Protein AF-A0A1H2V490-F1 (afdb_monomer_lite)

Sequence (138 aa):
MKLYISTVAGAEPDPYDLGRIHLRDEAARLCSEDAKPKSDYLVYVELLNLFGAAMTARINSTKTSYTLPDGSRLACDGSKLTAKLKFQNVKLDLGLLELLIELKDVLQVSFNRLSNYSDKNDSLFLDLVDALEDSQNV

pLDDT: mean 78.99, std 14.43, range [39.25, 97.44]

Organism: NCBI:txid670155

Structure (mmCIF, N/CA/C/O backbone):
data_AF-A0A1H2V490-F1
#
_entry.id   AF-A0A1H2V490-F1
#
loop_
_atom_site.group_PDB
_atom_site.id
_atom_site.type_symbol
_atom_site.label_atom_id
_atom_site.label_alt_id
_atom_site.label_comp_id
_atom_site.label_asym_id
_atom_site.label_entity_id
_atom_site.label_seq_id
_atom_site.pdbx_PDB_ins_code
_atom_site.Cartn_x
_atom_site.Cartn_y
_atom_site.Cartn_z
_atom_site.occupancy
_atom_site.B_iso_or_equiv
_atom_site.auth_seq_id
_atom_site.auth_comp_id
_atom_site.auth_asym_id
_atom_site.auth_atom_id
_atom_site.pdbx_PDB_model_num
ATOM 1 N N . MET A 1 1 ? 1.272 -11.011 8.625 1.00 67.69 1 MET A N 1
ATOM 2 C CA . MET A 1 1 ? 0.816 -10.644 7.263 1.00 67.69 1 MET A CA 1
ATOM 3 C C . MET A 1 1 ? 2.026 -10.174 6.493 1.00 67.69 1 MET A C 1
ATOM 5 O O . MET A 1 1 ? 2.925 -9.666 7.143 1.00 67.69 1 MET A O 1
ATOM 9 N N . LYS A 1 2 ? 2.054 -10.314 5.163 1.00 69.69 2 LYS A N 1
ATOM 10 C CA . LYS A 1 2 ? 3.083 -9.638 4.373 1.00 69.69 2 LYS A CA 1
ATOM 11 C C . LYS A 1 2 ? 2.508 -9.034 3.098 1.00 69.69 2 LYS A C 1
ATOM 13 O O . LYS A 1 2 ? 1.870 -9.740 2.309 1.00 69.69 2 LYS A O 1
ATOM 18 N N . LEU A 1 3 ? 2.734 -7.738 2.901 1.00 71.38 3 LEU A N 1
ATOM 19 C CA . LEU A 1 3 ? 2.540 -7.106 1.597 1.00 71.38 3 LEU A CA 1
ATOM 20 C C . LEU A 1 3 ? 3.828 -7.321 0.797 1.00 71.38 3 LEU A C 1
ATOM 22 O O . LEU A 1 3 ? 4.926 -7.224 1.342 1.00 71.38 3 LEU A O 1
ATOM 26 N N . TYR A 1 4 ? 3.727 -7.699 -0.472 1.00 72.25 4 TYR A N 1
ATOM 27 C CA . TYR A 1 4 ? 4.918 -7.899 -1.294 1.00 72.25 4 TYR A CA 1
ATOM 28 C C . TYR A 1 4 ? 4.628 -7.630 -2.762 1.00 72.25 4 TYR A C 1
ATOM 30 O O . TYR A 1 4 ? 3.480 -7.572 -3.199 1.00 72.25 4 TYR A O 1
ATOM 38 N N . ILE A 1 5 ? 5.705 -7.478 -3.521 1.00 65.19 5 ILE A N 1
ATOM 39 C CA . ILE A 1 5 ? 5.661 -7.282 -4.963 1.00 65.19 5 ILE A CA 1
ATOM 40 C C . ILE A 1 5 ? 6.229 -8.531 -5.610 1.00 65.19 5 ILE A C 1
ATOM 42 O O . ILE A 1 5 ? 7.287 -9.017 -5.198 1.00 65.19 5 ILE A O 1
ATOM 46 N N . SER A 1 6 ? 5.519 -9.065 -6.596 1.00 62.06 6 SER A N 1
ATOM 47 C CA . SER A 1 6 ? 6.021 -10.154 -7.430 1.00 62.06 6 SER A CA 1
ATOM 48 C C . SER A 1 6 ? 6.345 -9.614 -8.819 1.00 62.06 6 SER A C 1
ATOM 50 O O . SER A 1 6 ? 5.714 -8.666 -9.265 1.00 62.06 6 SER A O 1
ATOM 52 N N . THR A 1 7 ? 7.352 -10.178 -9.477 1.00 53.41 7 THR A N 1
ATOM 53 C CA . THR A 1 7 ? 7.607 -10.005 -10.916 1.00 53.41 7 THR A CA 1
ATOM 54 C C . THR A 1 7 ? 6.932 -11.168 -11.638 1.00 53.41 7 THR A C 1
ATOM 56 O O . THR A 1 7 ? 6.938 -12.280 -11.100 1.00 53.41 7 THR A O 1
ATOM 59 N N . VAL A 1 8 ? 6.356 -10.967 -12.826 1.00 52.47 8 VAL A N 1
ATOM 60 C CA . VAL A 1 8 ? 5.703 -12.071 -13.549 1.00 52.47 8 VAL A CA 1
ATOM 61 C C . VAL A 1 8 ? 6.727 -13.176 -13.821 1.00 52.47 8 VAL A C 1
ATOM 63 O O . VAL A 1 8 ? 7.792 -12.938 -14.383 1.00 52.47 8 VAL A O 1
ATOM 66 N N . ALA A 1 9 ? 6.420 -14.404 -13.405 1.00 43.00 9 ALA A N 1
ATOM 67 C CA . ALA A 1 9 ? 7.244 -15.562 -13.716 1.00 43.00 9 ALA A CA 1
ATOM 68 C C . ALA A 1 9 ? 6.974 -16.012 -15.163 1.00 43.00 9 ALA A C 1
ATOM 70 O O . ALA A 1 9 ? 5.894 -16.527 -15.446 1.00 43.00 9 ALA A O 1
ATOM 71 N N . GLY A 1 10 ? 7.953 -15.862 -16.066 1.00 40.75 10 GLY A N 1
ATOM 72 C CA . GLY A 1 10 ? 8.032 -16.711 -17.267 1.00 40.75 10 GLY A CA 1
ATOM 73 C C . GLY A 1 10 ? 8.194 -16.058 -18.645 1.00 40.75 10 GLY A C 1
ATOM 74 O O . GLY A 1 10 ? 8.254 -16.801 -19.619 1.00 40.75 10 GLY A O 1
ATOM 75 N N . ALA A 1 11 ? 8.308 -14.738 -18.771 1.00 42.19 11 ALA A N 1
ATOM 76 C CA . ALA A 1 11 ? 8.816 -14.097 -19.992 1.00 42.19 11 ALA A CA 1
ATOM 77 C C . ALA A 1 11 ? 10.152 -13.421 -19.663 1.00 42.19 11 ALA A C 1
ATOM 79 O O . ALA A 1 11 ? 10.385 -13.124 -18.491 1.00 42.19 11 ALA A O 1
ATOM 80 N N . GLU A 1 12 ? 11.045 -13.253 -20.647 1.00 40.47 12 GLU A N 1
ATOM 81 C CA . GLU A 1 12 ? 12.313 -12.533 -20.445 1.00 40.47 12 GLU A CA 1
ATOM 82 C C . GLU A 1 12 ? 12.057 -11.266 -19.614 1.00 40.47 12 GLU A C 1
ATOM 84 O O . GLU A 1 12 ? 11.098 -10.553 -19.919 1.00 40.47 12 GLU A O 1
ATOM 89 N N . PRO A 1 13 ? 12.820 -11.033 -18.528 1.00 45.34 13 PRO A N 1
ATOM 90 C CA . PRO A 1 13 ? 12.543 -9.935 -17.620 1.00 45.34 13 PRO A CA 1
ATOM 91 C C . PRO A 1 13 ? 12.663 -8.630 -18.400 1.00 45.34 13 PRO A C 1
ATOM 93 O O . PRO A 1 13 ? 13.767 -8.215 -18.753 1.00 45.34 13 PRO A O 1
ATOM 96 N N . ASP A 1 14 ? 11.522 -8.002 -18.675 1.00 47.41 14 ASP A N 1
ATOM 97 C CA . ASP A 1 14 ? 11.497 -6.585 -18.988 1.00 47.41 14 ASP A CA 1
ATOM 98 C C . ASP A 1 14 ? 12.139 -5.884 -17.777 1.00 47.41 14 ASP A C 1
ATOM 100 O O . ASP A 1 14 ? 11.696 -6.111 -16.643 1.00 47.41 14 ASP A O 1
ATOM 104 N N . PRO A 1 15 ? 13.225 -5.112 -17.964 1.00 50.41 15 PRO A N 1
ATOM 105 C CA . PRO A 1 15 ? 13.903 -4.439 -16.862 1.00 50.41 15 PRO A CA 1
ATOM 106 C C . PRO A 1 15 ? 12.992 -3.460 -16.101 1.00 50.41 15 PRO A C 1
ATOM 108 O O . PRO A 1 15 ? 13.386 -3.006 -15.033 1.00 50.41 15 PRO A O 1
ATOM 111 N N . TYR A 1 16 ? 11.780 -3.181 -16.598 1.00 48.78 16 TYR A N 1
ATOM 112 C CA . TYR A 1 16 ? 10.812 -2.256 -16.008 1.00 48.78 16 TYR A CA 1
ATOM 113 C C . TYR A 1 16 ? 9.505 -2.911 -15.492 1.00 48.78 16 TYR A C 1
ATOM 115 O O . TYR A 1 16 ? 8.478 -2.218 -15.457 1.00 48.78 16 TYR A O 1
ATOM 123 N N . ASP A 1 17 ? 9.493 -4.209 -15.127 1.00 55.12 17 ASP A N 1
ATOM 124 C CA . ASP A 1 17 ? 8.282 -4.913 -14.633 1.00 55.12 17 ASP A CA 1
ATOM 125 C C . ASP A 1 17 ? 8.312 -5.345 -13.136 1.00 55.12 17 ASP A C 1
ATOM 127 O O . ASP A 1 17 ? 8.684 -6.466 -12.775 1.00 55.12 17 ASP A O 1
ATOM 131 N N . LEU A 1 18 ? 7.809 -4.497 -12.231 1.00 59.72 18 LEU A N 1
ATOM 132 C CA . LEU A 1 18 ? 7.371 -4.774 -10.868 1.00 59.72 18 LEU A CA 1
ATOM 133 C C . LEU A 1 18 ? 6.033 -5.458 -11.073 1.00 59.72 18 LEU A C 1
ATOM 135 O O . LEU A 1 18 ? 4.968 -4.856 -11.006 1.00 59.72 18 LEU A O 1
ATOM 139 N N . GLY A 1 19 ? 6.125 -6.741 -11.380 1.00 63.19 19 GLY A N 1
ATOM 140 C CA . GLY A 1 19 ? 5.045 -7.515 -11.967 1.00 63.19 19 GLY A CA 1
ATOM 141 C C . GLY A 1 19 ? 3.662 -7.424 -11.329 1.00 63.19 19 GLY A C 1
ATOM 142 O O . GLY A 1 19 ? 2.737 -7.706 -12.077 1.00 63.19 19 GLY A O 1
ATOM 143 N N . ARG A 1 20 ? 3.479 -7.064 -10.041 1.00 73.31 20 ARG A N 1
ATOM 144 C CA . ARG A 1 20 ? 2.187 -6.797 -9.350 1.00 73.31 20 ARG A CA 1
ATOM 145 C C . ARG A 1 20 ? 2.372 -6.485 -7.854 1.00 73.31 20 ARG A C 1
ATOM 147 O O . ARG A 1 20 ? 3.252 -7.053 -7.206 1.00 73.31 20 ARG A O 1
ATOM 154 N N . ILE A 1 21 ? 1.443 -5.723 -7.261 1.00 76.56 21 ILE A N 1
ATOM 155 C CA . ILE A 1 21 ? 1.246 -5.671 -5.797 1.00 76.56 21 ILE A CA 1
ATOM 156 C C . ILE A 1 21 ? 0.398 -6.871 -5.371 1.00 76.56 21 ILE A C 1
ATOM 158 O O . ILE A 1 21 ? -0.723 -7.035 -5.853 1.00 76.56 21 ILE A O 1
ATOM 162 N N . HIS A 1 22 ? 0.896 -7.668 -4.427 1.00 79.25 22 HIS A N 1
ATOM 163 C CA . HIS A 1 22 ? 0.143 -8.766 -3.834 1.00 79.25 22 HIS A CA 1
ATOM 164 C C . HIS A 1 22 ? -0.017 -8.607 -2.328 1.00 79.25 22 HIS A C 1
ATOM 166 O O . HIS A 1 22 ? 0.878 -8.160 -1.604 1.00 79.25 22 HIS A O 1
ATOM 172 N N . LEU A 1 23 ? -1.166 -9.072 -1.850 1.00 79.56 23 LEU A N 1
ATOM 173 C CA . LEU A 1 23 ? -1.440 -9.254 -0.439 1.00 79.56 23 LEU A CA 1
ATOM 174 C C . LEU A 1 23 ? -1.360 -10.739 -0.101 1.00 79.56 23 LEU A C 1
ATOM 176 O O . LEU A 1 23 ? -2.105 -11.539 -0.671 1.00 79.56 23 LEU A O 1
ATOM 180 N N . ARG A 1 24 ? -0.504 -11.107 0.855 1.00 78.81 24 ARG A N 1
ATOM 181 C CA . ARG A 1 24 ? -0.456 -12.471 1.386 1.00 78.81 24 ARG A CA 1
ATOM 182 C C . ARG A 1 24 ? -0.840 -12.515 2.849 1.00 78.81 24 ARG A C 1
ATOM 184 O O . ARG A 1 24 ? -0.241 -11.873 3.717 1.00 78.81 24 ARG A O 1
ATOM 191 N N . ASP A 1 25 ? -1.834 -13.352 3.100 1.00 79.31 25 ASP A N 1
ATOM 192 C CA . ASP A 1 25 ? -2.201 -13.799 4.427 1.00 79.31 25 ASP A CA 1
ATOM 193 C C . ASP A 1 25 ? -1.515 -15.141 4.689 1.00 79.31 25 ASP A C 1
ATOM 195 O O . ASP A 1 25 ? -1.937 -16.194 4.207 1.00 79.31 25 ASP A O 1
ATOM 199 N N . GLU A 1 26 ? -0.417 -15.103 5.439 1.00 75.69 26 GLU A N 1
ATOM 200 C CA . GLU A 1 26 ? 0.333 -16.305 5.802 1.00 75.69 26 GLU A CA 1
ATOM 201 C C . GLU A 1 26 ? -0.460 -17.240 6.722 1.00 75.69 26 GLU A C 1
ATOM 203 O O . GLU A 1 26 ? -0.308 -18.458 6.612 1.00 75.69 26 GLU A O 1
ATOM 208 N N . ALA A 1 27 ? -1.334 -16.699 7.579 1.00 76.31 27 ALA A N 1
ATOM 209 C CA . ALA A 1 27 ? -2.128 -17.494 8.510 1.00 76.31 27 ALA A CA 1
ATOM 210 C C . ALA A 1 27 ? -3.199 -18.298 7.763 1.00 76.31 27 ALA A C 1
ATOM 212 O O . ALA A 1 27 ? -3.356 -19.496 8.003 1.00 76.31 27 ALA A O 1
ATOM 213 N N . ALA A 1 28 ? -3.878 -17.662 6.804 1.00 75.38 28 ALA A N 1
ATOM 214 C CA . ALA A 1 28 ? -4.869 -18.322 5.956 1.00 75.38 28 ALA A CA 1
ATOM 215 C C . ALA A 1 28 ? -4.261 -19.050 4.742 1.00 75.38 28 ALA A C 1
ATOM 217 O O . ALA A 1 28 ? -4.983 -19.734 4.018 1.00 75.38 28 ALA A O 1
ATOM 218 N N . ARG A 1 29 ? -2.947 -18.913 4.506 1.00 78.62 29 ARG A N 1
ATOM 219 C CA . ARG A 1 29 ? -2.250 -19.371 3.287 1.00 78.62 29 ARG A CA 1
ATOM 220 C C . ARG A 1 29 ? -2.907 -18.850 2.001 1.00 78.62 29 ARG A C 1
ATOM 222 O O . ARG A 1 29 ? -2.942 -19.550 0.992 1.00 78.62 29 ARG A O 1
ATOM 229 N N . LEU A 1 30 ? -3.415 -17.620 2.044 1.00 80.00 30 LEU A N 1
ATOM 230 C CA . LEU A 1 30 ? -4.062 -16.959 0.914 1.00 80.00 30 LEU A CA 1
ATOM 231 C C . LEU A 1 30 ? -3.129 -15.924 0.286 1.00 80.00 30 LEU A C 1
ATOM 233 O O . LEU A 1 30 ? -2.349 -15.260 0.970 1.00 80.00 30 LEU A O 1
ATOM 237 N N . CYS A 1 31 ? -3.251 -15.767 -1.026 1.00 81.12 31 CYS A N 1
ATOM 238 C CA . CYS A 1 31 ? -2.607 -14.715 -1.796 1.00 81.12 31 CYS A CA 1
ATOM 239 C C . CYS A 1 31 ? -3.657 -14.039 -2.671 1.00 81.12 31 CYS A C 1
ATOM 241 O O . CYS A 1 31 ? -4.540 -14.719 -3.206 1.00 81.12 31 CYS A O 1
ATOM 243 N N . SER A 1 32 ? -3.558 -12.719 -2.815 1.00 79.50 32 SER A N 1
ATOM 244 C CA . SER A 1 32 ? -4.377 -11.999 -3.776 1.00 79.50 32 SER A CA 1
ATOM 245 C C . SER A 1 32 ? -4.109 -12.517 -5.185 1.00 79.50 32 SER A C 1
ATOM 247 O O . SER A 1 32 ? -2.950 -12.749 -5.548 1.00 79.50 32 SER A O 1
ATOM 249 N N . GLU A 1 33 ? -5.182 -12.695 -5.948 1.00 73.81 33 GLU A N 1
ATOM 250 C CA . GLU A 1 33 ? -5.140 -13.076 -7.356 1.00 73.81 33 GLU A CA 1
ATOM 251 C C . GLU A 1 33 ? -4.233 -12.156 -8.181 1.00 73.81 33 GLU A C 1
ATOM 253 O O . GLU A 1 33 ? -3.923 -11.018 -7.814 1.00 73.81 33 GLU A O 1
ATOM 258 N N . ASP A 1 34 ? -3.790 -12.702 -9.306 1.00 65.38 34 ASP A N 1
ATOM 259 C CA . ASP A 1 34 ? -2.908 -12.047 -10.252 1.00 65.38 34 ASP A CA 1
ATOM 260 C C . ASP A 1 34 ? -3.604 -10.849 -10.914 1.00 65.38 34 ASP A C 1
ATOM 262 O O . ASP A 1 34 ? -4.443 -11.002 -11.804 1.00 65.38 34 ASP A O 1
ATOM 266 N N . ALA A 1 35 ? -3.231 -9.633 -10.504 1.00 65.12 35 ALA A N 1
ATOM 267 C CA . ALA A 1 35 ? -3.578 -8.432 -11.258 1.00 65.12 35 ALA A CA 1
ATOM 268 C C . ALA A 1 35 ? -2.825 -8.416 -12.603 1.00 65.12 35 ALA A C 1
ATOM 270 O O . ALA A 1 35 ? -1.884 -9.172 -12.811 1.00 65.12 35 ALA A O 1
ATOM 271 N N . LYS A 1 36 ? -3.223 -7.570 -13.558 1.00 66.81 36 LYS A N 1
ATOM 272 C CA . LYS A 1 36 ? -2.435 -7.411 -14.796 1.00 66.81 36 LYS A CA 1
ATOM 273 C C . LYS A 1 36 ? -1.036 -6.859 -14.458 1.00 66.81 36 LYS A C 1
ATOM 275 O O . LYS A 1 36 ? -0.956 -6.049 -13.533 1.00 66.81 36 LYS A O 1
ATOM 280 N N . PRO A 1 37 ? 0.030 -7.258 -15.185 1.00 68.00 37 PRO A N 1
ATOM 281 C CA . PRO A 1 37 ? 1.342 -6.644 -15.008 1.00 68.00 37 PRO A CA 1
ATOM 282 C C . PRO A 1 37 ? 1.266 -5.139 -15.280 1.00 68.00 37 PRO A C 1
ATOM 284 O O . PRO A 1 37 ? 0.435 -4.691 -16.080 1.00 68.00 37 PRO A O 1
ATOM 287 N N . LYS A 1 38 ? 2.100 -4.371 -14.581 1.00 70.75 38 LYS A N 1
ATOM 288 C CA . LYS A 1 38 ? 2.156 -2.907 -14.644 1.00 70.75 38 LYS A CA 1
ATOM 289 C C . LYS A 1 38 ? 3.619 -2.486 -14.645 1.00 70.75 38 LYS A C 1
ATOM 291 O O . LYS A 1 38 ? 4.440 -3.163 -14.044 1.00 70.75 38 LYS A O 1
ATOM 296 N N . SER A 1 39 ? 3.913 -1.334 -15.242 1.00 73.62 39 SER A N 1
ATOM 297 C CA . SER A 1 39 ? 5.255 -0.763 -15.140 1.00 73.62 39 SER A CA 1
ATOM 298 C C . SER A 1 39 ? 5.635 -0.474 -13.684 1.00 73.62 39 SER A C 1
ATOM 300 O O . SER A 1 39 ? 4.774 -0.126 -12.863 1.00 73.62 39 SER A O 1
ATOM 302 N N . ASP A 1 40 ? 6.934 -0.545 -13.391 1.00 73.94 40 ASP A N 1
ATOM 303 C CA . ASP A 1 40 ? 7.507 -0.264 -12.068 1.00 73.94 40 ASP A CA 1
ATOM 304 C C . ASP A 1 40 ? 6.998 1.041 -11.463 1.00 73.94 40 ASP A C 1
ATOM 306 O O . ASP A 1 40 ? 6.598 1.100 -10.299 1.00 73.94 40 ASP A O 1
ATOM 310 N N . TYR A 1 41 ? 6.965 2.091 -12.281 1.00 75.94 41 TYR A N 1
ATOM 311 C CA . TYR A 1 41 ? 6.507 3.413 -11.871 1.00 75.94 41 TYR A CA 1
ATOM 312 C C . TYR A 1 41 ? 5.072 3.405 -11.372 1.00 75.94 41 TYR A C 1
ATOM 314 O O . TYR A 1 41 ? 4.774 4.004 -10.340 1.00 75.94 41 TYR A O 1
ATOM 322 N N . LEU A 1 42 ? 4.174 2.716 -12.079 1.00 78.94 42 LEU A N 1
ATOM 323 C CA . LEU A 1 42 ? 2.772 2.656 -11.681 1.00 78.94 42 LEU A CA 1
ATOM 324 C C . LEU A 1 42 ? 2.620 1.914 -10.355 1.00 78.94 42 LEU A C 1
ATOM 326 O O . LEU A 1 42 ? 1.879 2.373 -9.489 1.00 78.94 42 LEU A O 1
ATOM 330 N N . VAL A 1 43 ? 3.357 0.818 -10.163 1.00 81.62 43 VAL A N 1
ATOM 331 C CA . VAL A 1 43 ? 3.366 0.089 -8.887 1.00 81.62 43 VAL A CA 1
ATOM 332 C C . VAL A 1 43 ? 3.908 0.956 -7.755 1.00 81.62 43 VAL A C 1
ATOM 334 O O . VAL A 1 43 ? 3.306 1.003 -6.681 1.00 81.62 43 VAL A O 1
ATOM 337 N N . TYR A 1 44 ? 4.995 1.688 -7.991 1.00 83.56 44 TYR A N 1
ATOM 338 C CA . TYR A 1 44 ? 5.563 2.591 -6.996 1.00 83.56 44 TYR A CA 1
ATOM 339 C C . TYR A 1 44 ? 4.596 3.714 -6.608 1.00 83.56 44 TYR A C 1
ATOM 341 O O . TYR A 1 44 ? 4.352 3.936 -5.423 1.00 83.56 44 TYR A O 1
ATOM 349 N N . VAL A 1 45 ? 3.989 4.385 -7.591 1.00 84.31 45 VAL A N 1
ATOM 350 C CA . VAL A 1 45 ? 3.004 5.453 -7.361 1.00 84.31 45 VAL A CA 1
ATOM 351 C C . VAL A 1 45 ? 1.783 4.921 -6.608 1.00 84.31 45 VAL A C 1
ATOM 353 O O . VAL A 1 45 ? 1.281 5.568 -5.689 1.00 84.31 45 VAL A O 1
ATOM 356 N N . GLU A 1 46 ? 1.304 3.726 -6.949 1.00 87.31 46 GLU A N 1
ATOM 357 C CA . GLU A 1 46 ? 0.209 3.066 -6.237 1.00 87.31 46 GLU A CA 1
ATOM 358 C C . GLU A 1 46 ? 0.557 2.784 -4.767 1.00 87.31 46 GLU A C 1
ATOM 360 O O . GLU A 1 46 ? -0.242 3.095 -3.878 1.00 87.31 46 GLU A O 1
ATOM 365 N N . LEU A 1 47 ? 1.758 2.270 -4.486 1.00 88.62 47 LEU A N 1
ATOM 366 C CA . LEU A 1 47 ? 2.247 2.062 -3.118 1.00 88.62 47 LEU A CA 1
ATOM 367 C C . LEU A 1 47 ? 2.394 3.378 -2.354 1.00 88.62 47 LEU A C 1
ATOM 369 O O . LEU A 1 47 ? 2.020 3.451 -1.181 1.00 88.62 47 LEU A O 1
ATOM 373 N N . LEU A 1 48 ? 2.883 4.426 -3.019 1.00 88.75 48 LEU A N 1
ATOM 374 C CA . LEU A 1 48 ? 3.056 5.746 -2.422 1.00 88.75 48 LEU A CA 1
ATOM 375 C C . LEU A 1 48 ? 1.700 6.344 -2.038 1.00 88.75 48 LEU A C 1
ATOM 377 O O . LEU A 1 48 ? 1.545 6.872 -0.939 1.00 88.75 48 LEU A O 1
ATOM 381 N N . ASN A 1 49 ? 0.686 6.179 -2.890 1.00 90.12 49 ASN A N 1
ATOM 382 C CA . ASN A 1 49 ? -0.679 6.610 -2.600 1.00 90.12 49 ASN A CA 1
ATOM 383 C C . ASN A 1 49 ? -1.308 5.832 -1.434 1.00 90.12 49 ASN A C 1
ATOM 385 O O . ASN A 1 49 ? -1.953 6.430 -0.567 1.00 90.12 49 ASN A O 1
ATOM 389 N N . LEU A 1 50 ? -1.104 4.510 -1.372 1.00 92.06 50 LEU A N 1
ATOM 390 C CA . LEU A 1 50 ? -1.543 3.696 -0.233 1.00 92.06 50 LEU A CA 1
ATOM 391 C C . LEU A 1 50 ? -0.885 4.167 1.071 1.00 92.06 50 LEU A C 1
ATOM 393 O O . LEU A 1 50 ? -1.572 4.353 2.082 1.00 92.06 50 LEU A O 1
ATOM 397 N N . PHE A 1 51 ? 0.427 4.406 1.042 1.00 92.81 51 PHE A N 1
ATOM 398 C CA . PHE A 1 51 ? 1.183 4.900 2.189 1.00 92.81 51 PHE A CA 1
ATOM 399 C C . PHE A 1 51 ? 0.730 6.301 2.610 1.00 92.81 51 PHE A C 1
ATOM 401 O O . PHE A 1 51 ? 0.442 6.522 3.786 1.00 92.81 51 PHE A O 1
ATOM 408 N N . GLY A 1 52 ? 0.563 7.223 1.659 1.00 90.69 52 GLY A N 1
ATOM 409 C CA . GLY A 1 52 ? 0.070 8.579 1.901 1.00 90.69 52 GLY A CA 1
ATOM 410 C C . GLY A 1 52 ? -1.327 8.599 2.526 1.00 90.69 52 GLY A C 1
ATOM 411 O O . GLY A 1 52 ? -1.572 9.340 3.482 1.00 90.69 52 GLY A O 1
ATOM 412 N N . ALA A 1 53 ? -2.234 7.730 2.068 1.00 92.81 53 ALA A N 1
ATOM 413 C CA . ALA A 1 53 ? -3.566 7.588 2.654 1.00 92.81 53 ALA A CA 1
ATOM 414 C C . ALA A 1 53 ? -3.513 7.061 4.100 1.00 92.81 53 ALA A C 1
ATOM 416 O O . ALA A 1 53 ? -4.234 7.571 4.967 1.00 92.81 53 ALA A O 1
ATOM 417 N N . ALA A 1 54 ? -2.656 6.074 4.381 1.00 93.94 54 ALA A N 1
ATOM 418 C CA . ALA A 1 54 ? -2.453 5.540 5.728 1.00 93.94 54 ALA A CA 1
ATOM 419 C C . ALA A 1 54 ? -1.799 6.563 6.674 1.00 93.94 54 ALA A C 1
ATOM 421 O O . ALA A 1 54 ? -2.244 6.723 7.814 1.00 93.94 54 ALA A O 1
ATOM 422 N N . MET A 1 55 ? -0.797 7.303 6.195 1.00 93.94 55 MET A N 1
ATOM 423 C CA . MET A 1 55 ? -0.130 8.367 6.949 1.00 93.94 55 MET A CA 1
ATOM 424 C C . MET A 1 55 ? -1.088 9.512 7.266 1.00 93.94 55 MET A C 1
ATOM 426 O O . MET A 1 55 ? -1.160 9.948 8.412 1.00 93.94 55 MET A O 1
ATOM 430 N N . THR A 1 56 ? -1.888 9.940 6.287 1.00 93.38 56 THR A N 1
ATOM 431 C CA . THR A 1 56 ? -2.903 10.987 6.470 1.00 93.38 56 THR A CA 1
ATOM 432 C C . THR A 1 56 ? -3.926 10.589 7.531 1.00 93.38 56 THR A C 1
ATOM 434 O O . THR A 1 56 ? -4.240 11.402 8.400 1.00 93.38 56 THR A O 1
ATOM 437 N N . ALA A 1 57 ? -4.414 9.341 7.503 1.00 95.25 57 ALA A N 1
ATOM 438 C CA . ALA A 1 57 ? -5.299 8.830 8.550 1.00 95.25 57 ALA A CA 1
ATOM 439 C C . ALA A 1 57 ? -4.623 8.879 9.921 1.00 95.25 57 ALA A C 1
ATOM 441 O O . ALA A 1 57 ? -5.222 9.360 10.879 1.00 95.25 57 ALA A O 1
ATOM 442 N N . ARG A 1 58 ? -3.371 8.416 10.018 1.00 93.69 58 ARG A N 1
ATOM 443 C CA . ARG A 1 58 ? -2.630 8.372 11.283 1.00 93.69 58 ARG A CA 1
ATOM 444 C C . ARG A 1 58 ? -2.382 9.763 11.862 1.00 93.69 58 ARG A C 1
ATOM 446 O O . ARG A 1 58 ? -2.695 9.983 13.025 1.00 93.69 58 ARG A O 1
ATOM 453 N N . ILE A 1 59 ? -1.815 10.674 11.073 1.00 94.25 59 ILE A N 1
ATOM 454 C CA . ILE A 1 59 ? -1.427 12.018 11.525 1.00 94.25 59 ILE A CA 1
ATOM 455 C C . ILE A 1 59 ? -2.662 12.809 11.951 1.00 94.25 59 ILE A C 1
ATOM 457 O O . ILE A 1 59 ? -2.676 13.408 13.021 1.00 94.25 59 ILE A O 1
ATOM 461 N N . ASN A 1 60 ? -3.722 12.763 11.143 1.00 94.31 60 ASN A N 1
ATOM 462 C CA . ASN A 1 60 ? -4.900 13.596 11.368 1.00 94.31 60 ASN A CA 1
ATOM 463 C C . ASN A 1 60 ? -5.979 12.909 12.217 1.00 94.31 60 ASN A C 1
ATOM 465 O O . ASN A 1 60 ? -7.019 13.506 12.481 1.00 94.31 60 ASN A O 1
ATOM 469 N N . SER A 1 61 ? -5.769 11.654 12.632 1.00 94.56 61 SER A N 1
ATOM 470 C CA . SER A 1 61 ? -6.781 10.829 13.311 1.00 94.56 61 SER A CA 1
ATOM 471 C C . SER A 1 61 ? -8.110 10.734 12.539 1.00 94.56 61 SER A C 1
ATOM 473 O O . SER A 1 61 ? -9.185 10.622 13.129 1.00 94.56 61 SER A O 1
ATOM 475 N N . THR A 1 62 ? -8.051 10.773 11.205 1.00 95.19 62 THR A N 1
ATOM 476 C CA . THR A 1 62 ? -9.224 10.760 10.322 1.00 95.19 62 THR A CA 1
ATOM 477 C C . THR A 1 62 ? -9.434 9.405 9.659 1.00 95.19 62 THR A C 1
ATOM 479 O O . THR A 1 62 ? -8.574 8.519 9.671 1.00 95.19 62 THR A O 1
ATOM 482 N N . LYS A 1 63 ? -10.615 9.231 9.061 1.00 96.81 63 LYS A N 1
ATOM 483 C CA . LYS A 1 63 ? -10.879 8.114 8.158 1.00 96.81 63 LYS A CA 1
ATOM 484 C C . LYS A 1 63 ? -10.409 8.475 6.759 1.00 96.81 63 LYS A C 1
ATOM 486 O O . LYS A 1 63 ? -10.809 9.510 6.231 1.00 96.81 63 LYS A O 1
ATOM 491 N N . THR A 1 64 ? -9.625 7.601 6.145 1.00 96.31 64 THR A N 1
ATOM 492 C CA . THR A 1 64 ? -9.210 7.734 4.745 1.00 96.31 64 THR A CA 1
ATOM 493 C C . THR A 1 64 ? -9.535 6.454 3.996 1.00 96.31 64 THR A C 1
ATOM 495 O O . THR A 1 64 ? -9.665 5.374 4.575 1.00 96.31 64 THR A O 1
ATOM 498 N N . SER A 1 65 ? -9.700 6.560 2.683 1.00 94.81 65 SER A N 1
ATOM 499 C CA . SER A 1 65 ? -9.730 5.376 1.840 1.00 94.81 65 SER A CA 1
ATOM 500 C C . SER A 1 65 ? -9.124 5.675 0.490 1.00 94.81 65 SER A C 1
ATOM 502 O O . SER A 1 65 ? -9.327 6.763 -0.041 1.00 94.81 65 SER A O 1
ATOM 504 N N . TYR A 1 66 ? -8.443 4.687 -0.065 1.00 94.12 66 TYR A N 1
ATOM 505 C CA . TYR A 1 66 ? -7.843 4.756 -1.382 1.00 94.12 66 TYR A CA 1
ATOM 506 C C . TYR A 1 66 ? -8.210 3.495 -2.159 1.00 94.12 66 TYR A C 1
ATOM 508 O O . TYR A 1 66 ? -8.219 2.401 -1.592 1.00 94.12 66 TYR A O 1
ATOM 516 N N . THR A 1 67 ? -8.565 3.653 -3.432 1.00 91.94 67 THR A N 1
ATOM 517 C CA . THR A 1 67 ? -8.926 2.539 -4.317 1.00 91.94 67 THR A CA 1
ATOM 518 C C . THR A 1 67 ? -7.958 2.533 -5.485 1.00 91.94 67 THR A C 1
ATOM 520 O O . THR A 1 67 ? -7.836 3.532 -6.188 1.00 91.94 67 THR A O 1
ATOM 523 N N . LEU A 1 68 ? -7.266 1.415 -5.652 1.00 87.06 68 LEU A N 1
ATOM 524 C CA . LEU A 1 68 ? -6.364 1.150 -6.756 1.00 87.06 68 LEU A CA 1
ATOM 525 C C . LEU A 1 68 ? -7.155 0.934 -8.061 1.00 87.06 68 LEU A C 1
ATOM 527 O O . LEU A 1 68 ? -8.322 0.529 -8.015 1.00 87.06 68 LEU A O 1
ATOM 531 N N . PRO A 1 69 ? -6.535 1.148 -9.235 1.00 82.75 69 PRO A N 1
ATOM 532 C CA . PRO A 1 69 ? -7.177 0.957 -10.540 1.00 82.75 69 PRO A CA 1
ATOM 533 C C . PRO A 1 69 ? -7.726 -0.454 -10.803 1.00 82.75 69 PRO A C 1
ATOM 535 O O . PRO A 1 69 ? -8.655 -0.618 -11.589 1.00 82.75 69 PRO A O 1
ATOM 538 N N . ASP A 1 70 ? -7.176 -1.479 -10.151 1.00 79.19 70 ASP A N 1
ATOM 539 C CA . ASP A 1 70 ? -7.644 -2.871 -10.230 1.00 79.19 70 ASP A CA 1
ATOM 540 C C . ASP A 1 70 ? -8.870 -3.151 -9.330 1.00 79.19 70 ASP A C 1
ATOM 542 O O . ASP A 1 70 ? -9.395 -4.265 -9.312 1.00 79.19 70 ASP A O 1
ATOM 546 N N . GLY A 1 71 ? -9.335 -2.144 -8.582 1.00 84.50 71 GLY A N 1
ATOM 547 C CA . GLY A 1 71 ? -10.434 -2.240 -7.624 1.00 84.50 71 GLY A CA 1
ATOM 548 C C . GLY A 1 71 ? -10.010 -2.681 -6.220 1.00 84.50 71 GLY A C 1
ATOM 549 O O . GLY A 1 71 ? -10.864 -2.741 -5.325 1.00 84.50 71 GLY A O 1
ATOM 550 N N . SER A 1 72 ? -8.722 -2.962 -5.998 1.00 86.69 72 SER A N 1
ATOM 551 C CA . SER A 1 72 ? -8.174 -3.204 -4.663 1.00 86.69 72 SER A CA 1
ATOM 552 C C . SER A 1 72 ? -8.297 -1.934 -3.817 1.00 86.69 72 SER A C 1
ATOM 554 O O . SER A 1 72 ? -8.205 -0.816 -4.318 1.00 86.69 72 SER A O 1
ATOM 556 N N . ARG A 1 73 ? -8.568 -2.066 -2.519 1.00 91.81 73 ARG A N 1
ATOM 557 C CA . ARG A 1 73 ? -8.921 -0.928 -1.662 1.00 91.81 73 ARG A CA 1
ATOM 558 C C . ARG A 1 73 ? -8.231 -0.982 -0.311 1.00 91.81 73 ARG A C 1
ATOM 560 O O . ARG A 1 73 ? -8.225 -2.016 0.353 1.00 91.81 73 ARG A O 1
ATOM 567 N N . LEU A 1 74 ? -7.776 0.184 0.129 1.00 93.81 74 LEU A N 1
ATOM 568 C CA . LEU A 1 74 ? -7.387 0.483 1.497 1.00 93.81 74 LEU A CA 1
ATOM 569 C C . LEU A 1 74 ? -8.450 1.371 2.154 1.00 93.81 74 LEU A C 1
ATOM 571 O O . LEU A 1 74 ? -8.907 2.353 1.566 1.00 93.81 74 LEU A O 1
ATOM 575 N N . ALA A 1 75 ? -8.833 1.049 3.383 1.00 96.56 75 ALA A N 1
ATOM 576 C CA . ALA A 1 75 ? -9.610 1.927 4.249 1.00 96.56 75 ALA A CA 1
ATOM 577 C C . ALA A 1 75 ? -8.948 2.003 5.626 1.00 96.56 75 ALA A C 1
ATOM 579 O O . ALA A 1 75 ? -8.768 0.980 6.278 1.00 96.56 75 ALA A O 1
ATOM 580 N N . CYS A 1 76 ? -8.619 3.207 6.077 1.00 96.81 76 CYS A N 1
ATOM 581 C CA . CYS A 1 76 ? -7.986 3.458 7.366 1.00 96.81 76 CYS A CA 1
ATOM 582 C C . CYS A 1 76 ? -8.940 4.226 8.277 1.00 96.81 76 CYS A C 1
ATOM 584 O O . CYS A 1 76 ? -9.668 5.112 7.829 1.00 96.81 76 CYS A O 1
ATOM 586 N N . ASP A 1 77 ? -8.901 3.916 9.567 1.00 97.44 77 ASP A N 1
ATOM 587 C CA . ASP A 1 77 ? -9.532 4.699 10.623 1.00 97.44 77 ASP A CA 1
ATOM 588 C C . ASP A 1 77 ? -8.447 5.106 11.622 1.00 97.44 77 ASP A C 1
ATOM 590 O O . ASP A 1 77 ? -8.059 4.319 12.491 1.00 97.44 77 ASP A O 1
ATOM 594 N N . GLY A 1 78 ? -7.939 6.332 11.468 1.00 94.56 78 GLY A N 1
ATOM 595 C CA . GLY A 1 78 ? -6.890 6.894 12.312 1.00 94.56 78 GLY A CA 1
ATOM 596 C C . GLY A 1 78 ? -7.294 7.033 13.773 1.00 94.56 78 GLY A C 1
ATOM 597 O O . GLY A 1 78 ? -6.473 6.796 14.651 1.00 94.56 78 GLY A O 1
ATOM 598 N N . SER A 1 79 ? -8.574 7.312 14.044 1.00 95.88 79 SER A N 1
ATOM 599 C CA . SER A 1 79 ? -9.096 7.413 15.413 1.00 95.88 79 SER A CA 1
ATOM 600 C C . SER A 1 79 ? -9.080 6.072 16.150 1.00 95.88 79 SER A C 1
ATOM 602 O O . SER A 1 79 ? -8.916 6.025 17.367 1.00 95.88 79 SER A O 1
ATOM 604 N N . LYS A 1 80 ? -9.220 4.969 15.406 1.00 96.31 80 LYS A N 1
ATOM 605 C CA . LYS A 1 80 ? -9.194 3.601 15.941 1.00 96.31 80 LYS A CA 1
ATOM 606 C C . LYS A 1 80 ? -7.857 2.896 15.737 1.00 96.31 80 LYS A C 1
ATOM 608 O O . LYS A 1 80 ? -7.717 1.762 16.178 1.00 96.31 80 LYS A O 1
ATOM 613 N N . LEU A 1 81 ? -6.906 3.533 15.051 1.00 95.56 81 LEU A N 1
ATOM 614 C CA . LEU A 1 81 ? -5.633 2.940 14.634 1.00 95.56 81 LEU A CA 1
ATOM 615 C C . LE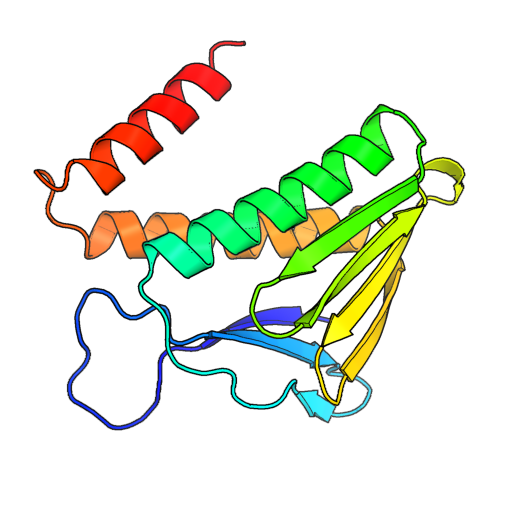U A 1 81 ? -5.807 1.603 13.893 1.00 95.56 81 LEU A C 1
ATOM 617 O O . LEU A 1 81 ? -5.013 0.679 14.061 1.00 95.56 81 LEU A O 1
ATOM 621 N N . THR A 1 82 ? -6.834 1.505 13.046 1.00 96.44 82 THR A N 1
ATOM 622 C CA . THR A 1 82 ? -7.116 0.296 12.253 1.00 96.44 82 THR A CA 1
ATOM 623 C C . THR A 1 82 ? -7.021 0.575 10.763 1.00 96.44 82 THR A C 1
ATOM 625 O O . THR A 1 82 ? -7.280 1.690 10.306 1.00 96.44 82 THR A O 1
ATOM 628 N N . ALA A 1 83 ? -6.680 -0.455 10.001 1.00 94.75 83 ALA A N 1
ATOM 629 C CA . ALA A 1 83 ? -6.712 -0.447 8.555 1.00 94.75 83 ALA A CA 1
ATOM 630 C C . ALA A 1 83 ? -7.372 -1.721 8.024 1.00 94.75 83 ALA A C 1
ATOM 632 O O . ALA A 1 83 ? -7.319 -2.782 8.643 1.00 94.75 83 ALA A O 1
ATOM 633 N N . LYS A 1 84 ? -8.015 -1.591 6.868 1.00 94.19 84 LYS A N 1
ATOM 634 C CA . LYS A 1 84 ? -8.663 -2.672 6.137 1.00 94.19 84 LYS A CA 1
ATOM 635 C C . LYS A 1 84 ? -8.132 -2.681 4.717 1.00 94.19 84 LYS A C 1
ATOM 637 O O . LYS A 1 84 ? -8.311 -1.704 3.987 1.00 94.19 84 LYS A O 1
ATOM 642 N N . LEU A 1 85 ? -7.518 -3.786 4.326 1.00 90.94 85 LEU A N 1
ATOM 643 C CA . LEU A 1 85 ? -7.090 -4.048 2.9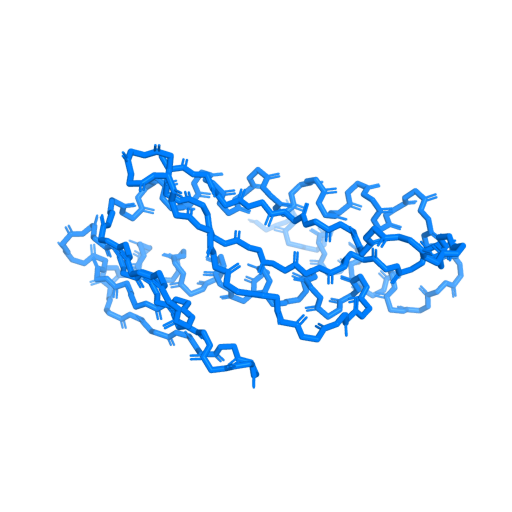61 1.00 90.94 85 LEU A CA 1
ATOM 644 C C . LEU A 1 85 ? -8.064 -5.030 2.320 1.00 90.94 85 LEU A C 1
ATOM 646 O O . LEU A 1 85 ? -8.394 -6.067 2.893 1.00 90.94 85 LEU A O 1
ATOM 650 N N . LYS A 1 86 ? -8.523 -4.711 1.116 1.00 90.44 86 LYS A N 1
ATOM 651 C CA . LYS A 1 86 ? -9.344 -5.594 0.293 1.00 90.44 86 LYS A CA 1
ATOM 652 C C . LYS A 1 86 ? -8.715 -5.695 -1.085 1.00 90.44 86 LYS A C 1
ATOM 654 O O . LYS A 1 86 ? -8.818 -4.762 -1.871 1.00 90.44 86 LYS A O 1
ATOM 659 N N . PHE A 1 87 ? -8.134 -6.845 -1.366 1.00 87.75 87 PHE A N 1
ATOM 660 C CA . PHE A 1 87 ? -7.749 -7.295 -2.699 1.00 87.75 87 PHE A CA 1
ATOM 661 C C . PHE A 1 87 ? -8.777 -8.355 -3.134 1.00 87.75 87 PHE A C 1
ATOM 663 O O . PHE A 1 87 ? -9.537 -8.836 -2.292 1.00 87.75 87 PHE A O 1
ATOM 670 N N . GLN A 1 88 ? -8.878 -8.678 -4.427 1.00 81.94 88 GLN A N 1
ATOM 671 C CA . GLN A 1 88 ? -9.988 -9.471 -5.003 1.00 81.94 88 GLN A CA 1
ATOM 672 C C . GLN A 1 88 ? -10.539 -10.590 -4.093 1.00 81.94 88 GLN A C 1
ATOM 674 O O . GLN A 1 88 ? -11.682 -10.516 -3.630 1.00 81.94 88 GLN A O 1
ATOM 679 N N . ASN A 1 89 ? -9.707 -11.582 -3.791 1.00 80.31 89 ASN A N 1
ATOM 680 C CA . ASN A 1 89 ? -10.013 -12.772 -2.996 1.00 80.31 89 ASN A CA 1
ATOM 681 C C . ASN A 1 89 ? -9.450 -12.711 -1.559 1.00 80.31 89 ASN A C 1
ATOM 683 O O . ASN A 1 89 ? -9.622 -13.663 -0.800 1.00 80.31 89 ASN A O 1
ATOM 687 N N . VAL A 1 90 ? -8.808 -11.604 -1.158 1.00 84.31 90 VAL A N 1
ATOM 688 C CA . VAL A 1 90 ? -8.170 -11.461 0.163 1.00 84.31 90 VAL A CA 1
ATOM 689 C C . VAL A 1 90 ? -8.625 -10.182 0.853 1.00 84.31 90 VAL A C 1
ATOM 691 O O . VAL A 1 90 ? -8.498 -9.078 0.328 1.00 84.31 90 VAL A O 1
ATOM 694 N N . LYS A 1 91 ? -9.130 -10.324 2.077 1.00 87.75 91 LYS A N 1
ATOM 695 C CA . LYS A 1 91 ? -9.486 -9.203 2.949 1.00 87.75 91 LYS A CA 1
ATOM 696 C C . LYS A 1 91 ? -8.738 -9.340 4.257 1.00 87.75 91 LYS A C 1
ATOM 698 O O . LYS A 1 91 ? -8.778 -10.408 4.856 1.00 87.75 91 LYS A O 1
ATOM 703 N N . LEU A 1 92 ? -8.117 -8.258 4.701 1.00 86.38 92 LEU A N 1
ATOM 704 C CA . LEU A 1 92 ? -7.382 -8.216 5.955 1.00 86.38 92 LEU A CA 1
ATOM 705 C C . LEU A 1 92 ? -7.761 -6.979 6.752 1.00 86.38 92 LEU A C 1
ATOM 707 O O . LEU A 1 92 ? -7.770 -5.868 6.225 1.00 86.38 9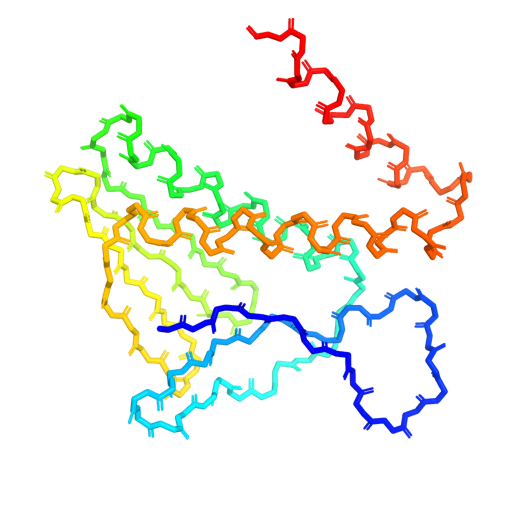2 LEU A O 1
ATOM 711 N N . ASP A 1 93 ? -8.042 -7.201 8.029 1.00 90.94 93 ASP A N 1
ATOM 712 C CA . ASP A 1 93 ? -8.179 -6.166 9.043 1.00 90.94 93 ASP A CA 1
ATOM 713 C C . ASP A 1 93 ? -6.899 -6.184 9.889 1.00 90.94 93 ASP A C 1
ATOM 715 O O . ASP A 1 93 ? -6.480 -7.245 10.350 1.00 90.94 93 ASP A O 1
ATOM 719 N N . LEU A 1 94 ? -6.263 -5.028 10.073 1.00 89.25 94 LEU A N 1
ATOM 720 C CA . LEU A 1 94 ? -4.965 -4.920 10.738 1.00 89.25 94 LEU A CA 1
ATOM 721 C C . LEU A 1 94 ? -4.785 -3.599 11.484 1.00 89.25 94 LEU A C 1
ATOM 723 O O . LEU A 1 94 ? -5.579 -2.664 11.342 1.00 89.25 94 LEU A O 1
ATOM 727 N N . GLY A 1 95 ? -3.719 -3.519 12.280 1.00 93.50 95 GLY A N 1
ATOM 728 C CA . GLY A 1 95 ? -3.304 -2.271 12.909 1.00 93.50 95 GLY A CA 1
ATOM 729 C C . GLY A 1 95 ? -2.768 -1.278 11.876 1.00 93.50 95 GLY A C 1
ATOM 730 O O . GLY A 1 95 ? -2.010 -1.639 10.978 1.00 93.50 95 GLY A O 1
ATOM 731 N N . LEU A 1 96 ? -3.113 0.003 12.022 1.00 93.19 96 LEU A N 1
ATOM 732 C CA . LEU A 1 96 ? -2.637 1.059 11.121 1.00 93.19 96 LEU A CA 1
ATOM 733 C C . LEU A 1 96 ? -1.108 1.225 11.177 1.00 93.19 96 LEU A C 1
ATOM 735 O O . LEU A 1 96 ? -0.484 1.543 10.171 1.00 93.19 96 LEU A O 1
ATOM 739 N N . LEU A 1 97 ? -0.495 0.993 12.343 1.00 92.81 97 LEU A N 1
ATOM 740 C CA . LEU A 1 97 ? 0.962 1.036 12.490 1.00 92.81 97 LEU A CA 1
ATOM 741 C C . LEU A 1 97 ? 1.648 -0.126 11.760 1.00 92.81 97 LEU A C 1
ATOM 743 O O . LEU A 1 97 ? 2.644 0.100 11.082 1.00 92.81 97 LEU A O 1
ATOM 747 N N . GLU A 1 98 ? 1.101 -1.337 11.883 1.00 90.38 98 GLU A N 1
ATOM 748 C CA . GLU A 1 98 ? 1.594 -2.528 11.182 1.00 90.38 98 GLU A CA 1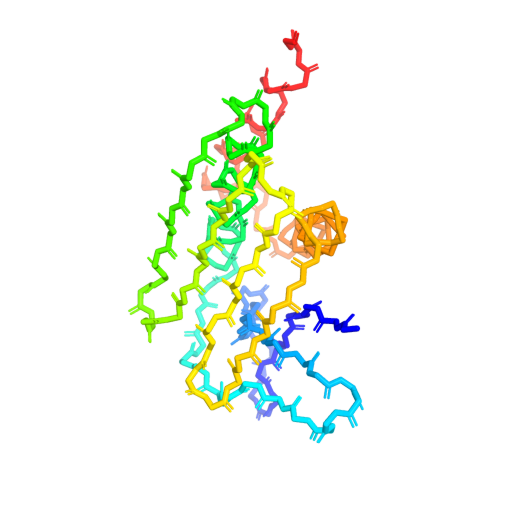
ATOM 749 C C . GLU A 1 98 ? 1.541 -2.311 9.666 1.00 90.38 98 GLU A C 1
ATOM 751 O O . GLU A 1 98 ? 2.543 -2.499 8.984 1.00 90.38 98 GLU A O 1
ATOM 756 N N . LEU A 1 99 ? 0.418 -1.781 9.158 1.00 91.25 99 LEU A N 1
ATOM 757 C CA . LEU A 1 99 ? 0.277 -1.436 7.742 1.00 91.25 99 LEU A CA 1
ATOM 758 C C . LEU A 1 99 ? 1.370 -0.473 7.268 1.00 91.25 99 LEU A C 1
ATOM 760 O O . LEU A 1 99 ? 1.921 -0.642 6.186 1.00 91.25 99 LEU A O 1
ATOM 764 N N . LEU A 1 100 ? 1.645 0.573 8.050 1.00 91.75 100 LEU A N 1
ATOM 765 C CA . LEU A 1 100 ? 2.619 1.596 7.678 1.00 91.75 100 LEU A CA 1
ATOM 766 C C . LEU A 1 100 ? 4.045 1.049 7.620 1.00 91.75 100 LEU A C 1
ATOM 768 O O . LEU A 1 100 ? 4.810 1.484 6.765 1.00 91.75 100 LEU A O 1
ATOM 772 N N . ILE A 1 101 ? 4.396 0.116 8.507 1.00 90.38 101 ILE A N 1
ATOM 773 C CA . ILE A 1 101 ? 5.698 -0.560 8.480 1.00 90.38 101 ILE A CA 1
ATOM 774 C C . ILE A 1 101 ? 5.808 -1.403 7.205 1.00 90.38 101 ILE A C 1
ATOM 776 O O . ILE A 1 101 ? 6.744 -1.212 6.435 1.00 90.38 101 ILE A O 1
ATOM 780 N N . GLU A 1 102 ? 4.804 -2.236 6.925 1.00 87.00 102 GLU A N 1
ATOM 781 C CA . GLU A 1 102 ? 4.778 -3.084 5.726 1.00 87.00 102 GLU A CA 1
ATOM 782 C C . GLU A 1 102 ? 4.836 -2.261 4.429 1.00 87.00 102 GLU A C 1
ATOM 784 O O . GLU A 1 102 ? 5.622 -2.553 3.530 1.00 87.00 102 GLU A O 1
ATOM 789 N N . LEU A 1 103 ? 4.044 -1.188 4.330 1.00 89.56 103 LEU A N 1
ATOM 790 C CA . LEU A 1 103 ? 4.059 -0.308 3.159 1.00 89.56 103 LEU A CA 1
ATOM 791 C C . LEU A 1 103 ? 5.401 0.411 2.999 1.00 89.56 103 LEU A C 1
ATOM 793 O O . LEU A 1 103 ? 5.864 0.552 1.870 1.00 89.56 103 LEU A O 1
ATOM 797 N N . LYS A 1 104 ? 6.035 0.843 4.096 1.00 88.06 104 LYS A N 1
ATOM 798 C CA . LYS A 1 104 ? 7.359 1.477 4.054 1.00 88.06 104 LYS A CA 1
ATOM 799 C C . LYS A 1 104 ? 8.420 0.508 3.532 1.00 88.06 104 LYS A C 1
ATOM 801 O O . LYS A 1 104 ? 9.201 0.880 2.658 1.00 88.06 104 LYS A O 1
ATOM 806 N N . ASP A 1 105 ? 8.437 -0.719 4.041 1.00 85.50 105 ASP A N 1
ATOM 807 C CA . ASP A 1 105 ? 9.417 -1.729 3.637 1.00 85.50 105 ASP A CA 1
ATOM 808 C C . ASP A 1 105 ? 9.262 -2.074 2.151 1.00 85.50 105 ASP A C 1
ATOM 810 O O . ASP A 1 105 ? 10.241 -2.113 1.401 1.00 85.50 105 ASP A O 1
ATOM 814 N N . VAL A 1 106 ? 8.020 -2.247 1.693 1.00 84.19 106 VAL A N 1
ATOM 815 C CA . VAL A 1 106 ? 7.726 -2.533 0.285 1.00 84.19 106 VAL A CA 1
ATOM 816 C C . VAL A 1 106 ? 8.039 -1.336 -0.618 1.00 84.19 106 VAL A C 1
ATOM 818 O O . VAL A 1 106 ? 8.592 -1.527 -1.704 1.00 84.19 106 VAL A O 1
ATOM 821 N N . LEU A 1 107 ? 7.760 -0.105 -0.180 1.00 86.31 107 LEU A N 1
ATOM 822 C CA . LEU A 1 107 ? 8.153 1.112 -0.897 1.00 86.31 107 LEU A CA 1
ATOM 823 C C . LEU A 1 107 ? 9.667 1.198 -1.081 1.00 86.31 107 LEU A C 1
ATOM 825 O O . LEU A 1 107 ? 10.127 1.445 -2.192 1.00 86.31 107 LEU A O 1
ATOM 829 N N . GLN A 1 108 ? 10.444 0.924 -0.031 1.00 84.56 108 GLN A N 1
ATOM 830 C CA . GLN A 1 108 ? 11.904 0.942 -0.114 1.00 84.56 108 GLN A CA 1
ATOM 831 C C . GLN A 1 108 ? 12.430 -0.106 -1.103 1.00 84.56 108 GLN A C 1
ATOM 833 O O . GLN A 1 108 ? 13.322 0.183 -1.901 1.00 84.56 108 GLN A O 1
ATOM 838 N N . VAL A 1 109 ? 11.873 -1.321 -1.079 1.00 82.00 109 VAL A N 1
ATOM 839 C CA . VAL A 1 109 ? 12.237 -2.381 -2.034 1.00 82.00 109 VAL A CA 1
ATOM 840 C C . VAL A 1 109 ? 11.902 -1.969 -3.469 1.00 82.00 109 VAL A C 1
ATOM 842 O O . VAL A 1 109 ? 12.709 -2.193 -4.371 1.00 82.00 109 VAL A O 1
ATOM 845 N N . SER A 1 110 ? 10.741 -1.346 -3.673 1.00 80.12 110 SER A N 1
ATOM 846 C CA . SER A 1 110 ? 10.298 -0.848 -4.983 1.00 80.12 110 SER A CA 1
ATOM 847 C C . SER A 1 110 ? 11.213 0.246 -5.508 1.00 80.12 110 SER A C 1
ATOM 849 O O . SER A 1 110 ? 11.652 0.176 -6.650 1.00 80.12 110 SER A O 1
ATOM 851 N N . PHE A 1 111 ? 11.547 1.218 -4.657 1.00 83.00 111 PHE A N 1
ATOM 852 C CA . PHE A 1 111 ? 12.449 2.311 -4.999 1.00 83.00 111 PHE A CA 1
ATOM 853 C C . PHE A 1 111 ? 13.834 1.793 -5.385 1.00 83.00 111 PHE A C 1
ATOM 855 O O . PHE A 1 111 ? 14.376 2.176 -6.415 1.00 83.00 111 PHE A O 1
ATOM 862 N N . ASN A 1 112 ? 14.390 0.863 -4.602 1.00 79.69 112 ASN A N 1
ATOM 863 C CA . ASN A 1 112 ? 15.697 0.278 -4.898 1.00 79.69 112 ASN A CA 1
ATOM 864 C C . ASN A 1 112 ? 15.699 -0.469 -6.239 1.00 79.69 112 ASN A C 1
ATOM 866 O O . ASN A 1 112 ? 16.700 -0.448 -6.950 1.00 79.69 112 ASN A O 1
ATOM 870 N N . ARG A 1 113 ? 14.597 -1.141 -6.593 1.00 77.06 113 ARG A N 1
ATOM 871 C CA . ARG A 1 113 ? 14.459 -1.790 -7.903 1.00 77.06 113 ARG A CA 1
ATOM 872 C C . ARG A 1 113 ? 14.383 -0.763 -9.022 1.00 77.06 113 ARG A C 1
ATOM 874 O O . ARG A 1 113 ? 15.222 -0.826 -9.914 1.00 77.06 113 ARG A O 1
ATOM 881 N N . LEU A 1 114 ? 13.486 0.216 -8.908 1.00 78.06 114 LEU A N 1
ATOM 882 C CA . LEU A 1 114 ? 13.402 1.337 -9.843 1.00 78.06 114 LEU A CA 1
ATOM 883 C C . LEU A 1 114 ? 14.779 1.964 -10.060 1.00 78.06 114 LEU A C 1
ATOM 885 O O . LEU A 1 114 ? 15.239 2.042 -11.188 1.00 78.06 114 LEU A O 1
ATOM 889 N N . SER A 1 115 ? 15.504 2.304 -8.999 1.00 78.12 115 SER A N 1
ATOM 890 C CA . SER A 1 115 ? 16.820 2.935 -9.125 1.00 78.12 115 SER A CA 1
ATOM 891 C C . SER A 1 115 ? 17.886 2.059 -9.788 1.00 78.12 115 SER A C 1
ATOM 893 O O . SER A 1 115 ? 18.824 2.603 -10.370 1.00 78.12 115 SER A O 1
ATOM 895 N N . ASN A 1 116 ? 17.789 0.732 -9.678 1.00 76.12 116 ASN A N 1
ATOM 896 C CA . ASN A 1 116 ? 18.769 -0.191 -10.253 1.00 76.12 116 ASN A CA 1
ATOM 897 C C . ASN A 1 116 ? 18.502 -0.513 -11.726 1.00 76.12 116 ASN A C 1
ATOM 899 O O . ASN A 1 116 ? 19.442 -0.875 -12.435 1.00 76.12 116 ASN A O 1
ATOM 903 N N . TYR A 1 117 ? 17.247 -0.418 -12.165 1.00 71.25 117 TYR A N 1
ATOM 904 C CA . TYR A 1 117 ? 16.837 -0.833 -13.506 1.00 71.25 117 TYR A CA 1
ATOM 905 C C . TYR A 1 117 ? 16.285 0.305 -14.376 1.00 71.25 117 TYR A C 1
ATOM 907 O O . TYR A 1 117 ? 16.190 0.139 -15.590 1.00 71.25 117 TYR A O 1
ATOM 915 N N . SER A 1 118 ? 15.985 1.471 -13.798 1.00 69.12 118 SER A N 1
ATOM 916 C CA . SER A 1 118 ? 15.580 2.656 -14.561 1.00 69.12 118 SER A CA 1
ATOM 917 C C . SER A 1 118 ? 16.760 3.241 -15.331 1.00 69.12 118 SER A C 1
ATOM 919 O O . SER A 1 118 ? 17.901 3.239 -14.856 1.00 69.12 118 SER A O 1
ATOM 921 N N . ASP A 1 119 ? 16.487 3.781 -16.522 1.00 69.00 119 ASP A N 1
ATOM 922 C CA . ASP A 1 119 ? 17.462 4.632 -17.202 1.00 69.00 119 ASP A CA 1
ATOM 923 C C . ASP A 1 119 ? 17.700 5.871 -16.327 1.00 69.00 119 ASP A C 1
ATOM 925 O O . ASP A 1 119 ? 16.762 6.496 -15.838 1.00 69.00 119 ASP A O 1
ATOM 929 N N . LYS A 1 120 ? 18.964 6.248 -16.124 1.00 68.69 120 LYS A N 1
ATOM 930 C CA . LYS A 1 120 ? 19.325 7.444 -15.347 1.00 68.69 120 LYS A CA 1
ATOM 931 C C . LYS A 1 120 ? 18.881 8.746 -16.016 1.00 68.69 120 LYS A C 1
ATOM 933 O O . LYS A 1 120 ? 18.925 9.788 -15.374 1.00 68.69 120 LYS A O 1
ATOM 938 N N . ASN A 1 121 ? 18.492 8.684 -17.287 1.00 72.31 121 ASN A N 1
ATOM 939 C CA . ASN A 1 121 ? 17.901 9.795 -18.027 1.00 72.31 121 ASN A CA 1
ATOM 940 C C . ASN A 1 121 ? 16.376 9.676 -18.153 1.00 72.31 121 ASN A C 1
ATOM 942 O O . ASN A 1 121 ? 15.771 10.467 -18.877 1.00 72.31 121 ASN A O 1
ATOM 946 N N . ASP A 1 122 ? 15.753 8.689 -17.504 1.00 76.31 122 ASP A N 1
ATOM 947 C CA . ASP A 1 122 ? 14.301 8.589 -17.464 1.00 76.31 122 ASP A CA 1
ATOM 948 C C . ASP A 1 122 ? 13.748 9.783 -16.681 1.00 76.31 122 ASP A C 1
ATOM 950 O O . ASP A 1 122 ? 13.976 9.926 -15.479 1.00 76.31 122 ASP A O 1
ATOM 954 N N . SER A 1 123 ? 13.022 10.655 -17.379 1.00 75.31 123 SER A N 1
ATOM 955 C CA . SER A 1 123 ? 12.435 11.852 -16.784 1.00 75.31 123 SER A CA 1
ATOM 956 C C . SER A 1 123 ? 11.487 11.518 -15.635 1.00 75.31 123 SER A C 1
ATOM 958 O O . SER A 1 123 ? 11.449 12.251 -14.658 1.00 75.31 123 SER A O 1
ATOM 960 N N . LEU A 1 124 ? 10.760 10.397 -15.710 1.00 72.94 124 LEU A N 1
ATOM 961 C CA . LEU A 1 124 ? 9.848 9.983 -14.644 1.00 72.94 124 LEU A CA 1
ATOM 962 C C . LEU A 1 124 ? 10.610 9.491 -13.413 1.00 72.94 124 LEU A C 1
ATOM 964 O O . LEU A 1 124 ? 10.144 9.704 -12.296 1.00 72.94 124 LEU A O 1
ATOM 968 N N . PHE A 1 125 ? 11.770 8.850 -13.595 1.00 75.12 125 PHE A N 1
ATOM 969 C CA . PHE A 1 125 ? 12.647 8.497 -12.477 1.00 75.12 125 PHE A CA 1
ATOM 970 C C . PHE A 1 125 ? 13.224 9.738 -11.812 1.00 75.12 125 PHE A C 1
ATOM 972 O O . PHE A 1 125 ? 13.207 9.834 -10.589 1.00 75.12 125 PHE A O 1
ATOM 979 N N . LEU A 1 126 ? 13.721 10.679 -12.612 1.00 77.44 126 LEU A N 1
ATOM 980 C CA . LEU A 1 126 ? 14.324 11.910 -12.110 1.00 77.44 126 LEU A CA 1
ATOM 981 C C . LEU A 1 126 ? 13.294 12.760 -11.360 1.00 77.44 126 LEU A C 1
ATOM 983 O O . LEU A 1 126 ? 13.543 13.102 -10.211 1.00 77.44 126 LEU A O 1
ATOM 987 N N . ASP A 1 127 ? 12.100 12.964 -11.926 1.00 77.44 127 ASP A N 1
ATOM 988 C CA . ASP A 1 127 ? 11.000 13.670 -11.253 1.00 77.44 127 ASP A CA 1
ATOM 989 C C . ASP A 1 127 ? 10.615 12.99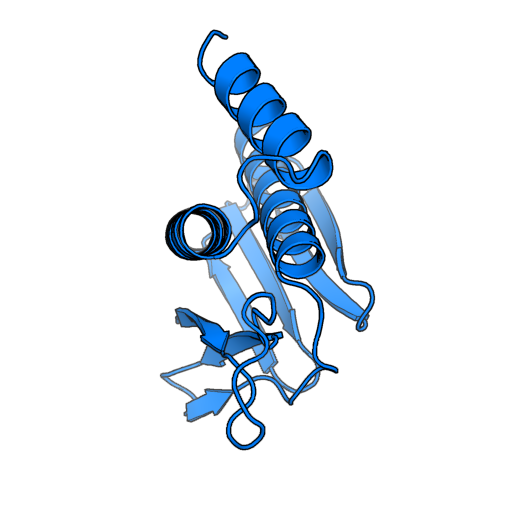5 -9.920 1.00 77.44 127 ASP A C 1
ATOM 991 O O . ASP A 1 127 ? 10.268 13.660 -8.942 1.00 77.44 127 ASP A O 1
ATOM 995 N N . LEU A 1 128 ? 10.674 11.658 -9.862 1.00 75.25 128 LEU A N 1
ATOM 996 C CA . LEU A 1 128 ? 10.405 10.891 -8.646 1.00 75.25 128 LEU A CA 1
ATOM 997 C C . LEU A 1 128 ? 11.493 11.092 -7.585 1.00 75.25 128 LEU A C 1
ATOM 999 O O . LEU A 1 128 ? 11.173 11.249 -6.407 1.00 7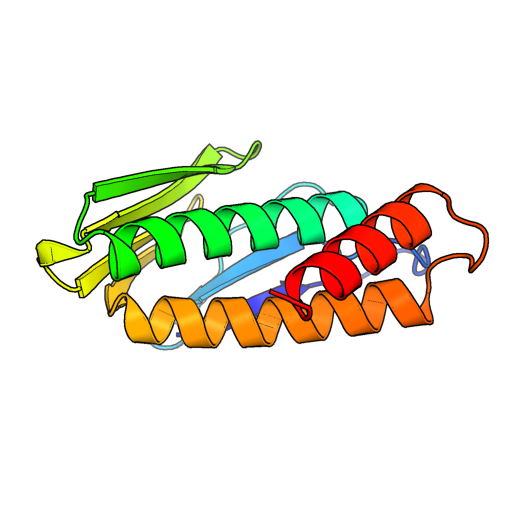5.25 128 LEU A O 1
ATOM 1003 N N . VAL A 1 129 ? 12.763 11.034 -7.990 1.00 76.75 129 VAL A N 1
ATOM 1004 C CA . VAL A 1 129 ? 13.914 11.250 -7.104 1.00 76.75 129 VAL A CA 1
ATOM 1005 C C . VAL A 1 129 ? 13.886 12.674 -6.562 1.00 76.75 129 VAL A C 1
ATOM 1007 O O . VAL A 1 129 ? 13.941 12.838 -5.345 1.00 76.75 129 VAL A O 1
ATOM 1010 N N . ASP A 1 130 ? 13.678 13.667 -7.425 1.00 77.94 130 ASP A N 1
ATOM 1011 C CA . ASP A 1 130 ? 13.578 15.078 -7.044 1.00 77.94 130 ASP A CA 1
ATOM 1012 C C . ASP A 1 130 ? 12.437 15.295 -6.034 1.00 77.94 130 ASP A C 1
ATOM 1014 O O . ASP A 1 130 ? 12.637 15.889 -4.974 1.00 77.94 130 ASP A O 1
ATOM 1018 N N . ALA A 1 131 ? 11.253 14.718 -6.283 1.00 71.88 131 ALA A N 1
ATOM 1019 C CA . ALA A 1 131 ? 10.123 14.805 -5.355 1.00 71.88 131 ALA A CA 1
ATOM 1020 C C . ALA A 1 131 ? 10.405 14.153 -3.985 1.00 71.88 131 ALA A C 1
ATOM 1022 O O . ALA A 1 131 ? 9.876 14.596 -2.960 1.00 71.88 131 ALA A O 1
ATOM 1023 N N . LEU A 1 132 ? 11.215 13.090 -3.947 1.00 70.75 132 LEU A N 1
ATOM 1024 C CA . LEU A 1 132 ? 11.622 12.437 -2.702 1.00 70.75 132 LEU A CA 1
ATOM 1025 C C . LEU A 1 132 ? 12.689 13.247 -1.959 1.00 70.75 132 LEU A C 1
ATOM 1027 O O . LEU A 1 132 ? 12.590 13.370 -0.737 1.00 70.75 132 LEU A O 1
ATOM 1031 N N . GLU A 1 133 ? 13.672 13.809 -2.659 1.00 73.56 133 GLU A N 1
ATOM 1032 C CA . GLU A 1 133 ? 14.711 14.661 -2.068 1.00 73.56 133 GLU A CA 1
ATOM 1033 C C . GLU A 1 133 ? 14.120 15.943 -1.471 1.00 73.56 133 GLU A C 1
ATOM 1035 O O . GLU A 1 133 ? 14.427 16.290 -0.326 1.00 73.56 133 GLU A O 1
ATOM 1040 N N . ASP A 1 134 ? 13.183 16.583 -2.173 1.00 68.56 134 ASP A N 1
ATOM 1041 C CA . ASP A 1 134 ? 12.447 17.742 -1.660 1.00 68.56 134 ASP A CA 1
ATOM 1042 C C . ASP A 1 134 ? 11.652 17.399 -0.392 1.00 68.56 134 ASP A C 1
ATOM 1044 O O . ASP A 1 134 ? 11.588 18.194 0.547 1.00 68.56 134 ASP A O 1
ATOM 1048 N N . SER A 1 135 ? 11.094 16.187 -0.314 1.00 57.38 135 SER A N 1
ATOM 1049 C CA . SER A 1 135 ? 10.330 15.735 0.856 1.00 57.38 135 SER A CA 1
ATOM 1050 C C . SER A 1 135 ? 11.183 15.430 2.096 1.00 57.38 135 SER A C 1
ATOM 1052 O O . SER A 1 135 ? 10.640 15.386 3.198 1.00 57.38 135 SER A O 1
ATOM 1054 N N . GLN A 1 136 ? 12.497 15.215 1.943 1.00 53.00 136 GLN A N 1
ATOM 1055 C CA . GLN A 1 136 ? 13.424 14.979 3.062 1.00 53.00 136 GLN A CA 1
ATOM 1056 C C . GLN A 1 136 ? 14.001 16.273 3.653 1.00 53.00 136 GLN A C 1
ATOM 1058 O O . GLN A 1 136 ? 14.537 16.248 4.761 1.00 53.00 136 GLN A O 1
ATOM 1063 N N . ASN A 1 137 ? 13.889 17.392 2.933 1.00 43.41 137 ASN A N 1
ATOM 1064 C CA . ASN A 1 137 ? 14.389 18.706 3.348 1.00 43.41 137 ASN A CA 1
ATOM 1065 C C . ASN A 1 137 ? 13.339 19.566 4.086 1.00 43.41 137 ASN A C 1
ATOM 1067 O O . ASN A 1 137 ? 13.582 20.752 4.329 1.00 43.41 137 ASN A O 1
ATOM 1071 N N . VAL A 1 138 ? 12.194 18.980 4.460 1.00 39.25 138 VAL A N 1
ATOM 1072 C CA . VAL A 1 138 ? 11.094 19.607 5.219 1.00 39.25 138 VAL A CA 1
ATOM 1073 C C . VAL A 1 138 ? 10.882 18.870 6.537 1.00 39.25 138 VAL A C 1
ATOM 1075 O O . VAL A 1 138 ? 10.713 19.562 7.568 1.00 39.25 138 VAL A O 1
#

Foldseek 3Di:
DAWAFDFDPDDDDPLFWSQDTKDADPVVRDIFDRDGIDGLLLRLVVLVVLLVQLVCCQVVQAWGKDADPSRWIWIDRNVVQWIWTDGPPDIDIDGSVVVNVNSVVNSVVSLVSCVVRPDPPPPSNVVVVVVVVVVVVD

Radius of gyration: 15.31 Å; chains: 1; bounding box: 30×39×36 Å

Secondary structure (DSSP, 8-state):
-EEEEE--SSS---TT---EEEEEETTTTEE---PPP--HHHHHHHHHHHHHHHHHHHHHT-EEEEE-TTS-EEEEETTTTEEEEEETTEEEEEEHHHHHHHHHHHHHHHHHHHHHHS-TT-HHHHHHHHHHHHHH--